Protein AF-A0AAW4VIF0-F1 (afdb_monomer)

Radius of gyration: 15.38 Å; Cα contacts (8 Å, |Δi|>4): 26; chains: 1; bounding box: 30×23×39 Å

Sequence (67 aa):
MEELAELIQAVNKMLRYADRPAEPEYYANLIEEIADVEIMLYQLKVMFNIDDDQVFAFKVEKAKREQ

Structure (mmCIF, N/CA/C/O backbone):
data_AF-A0AAW4VIF0-F1
#
_entry.id   AF-A0AAW4VIF0-F1
#
loop_
_atom_site.group_PDB
_atom_site.id
_atom_site.type_symbol
_atom_site.label_atom_id
_atom_site.label_alt_id
_atom_site.label_comp_id
_atom_site.label_asy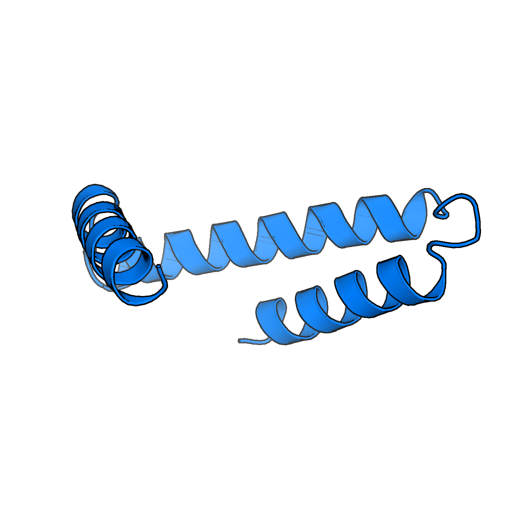m_id
_atom_site.label_entity_id
_atom_site.label_seq_id
_atom_site.pdbx_PDB_ins_code
_atom_site.Cartn_x
_atom_site.Cartn_y
_atom_site.Cartn_z
_atom_site.occupancy
_atom_site.B_iso_or_equiv
_atom_site.auth_seq_id
_atom_site.auth_comp_id
_atom_site.auth_asym_id
_atom_site.auth_atom_id
_atom_site.pdbx_PDB_model_num
ATOM 1 N N . MET A 1 1 ? 6.812 0.586 8.268 1.00 63.97 1 MET A N 1
ATOM 2 C CA . MET A 1 1 ? 7.184 1.985 7.927 1.00 63.97 1 MET A CA 1
ATOM 3 C C . MET A 1 1 ? 8.178 1.996 6.779 1.00 63.97 1 MET A C 1
ATOM 5 O O . MET A 1 1 ? 8.003 2.816 5.892 1.00 63.97 1 MET A O 1
ATOM 9 N N . GLU A 1 2 ? 9.158 1.090 6.792 1.00 87.25 2 GLU A N 1
ATOM 10 C CA . GLU A 1 2 ? 10.091 0.814 5.688 1.00 87.25 2 GLU A CA 1
ATOM 11 C C . GLU A 1 2 ? 9.367 0.524 4.361 1.00 87.25 2 GLU A C 1
ATOM 13 O O . GLU A 1 2 ? 9.532 1.306 3.431 1.00 87.25 2 GLU A O 1
ATOM 18 N N . GLU A 1 3 ? 8.401 -0.404 4.359 1.00 84.75 3 GLU A N 1
ATOM 19 C CA . GLU A 1 3 ? 7.589 -0.757 3.171 1.00 84.75 3 GLU A CA 1
ATOM 20 C C . GLU A 1 3 ? 6.925 0.439 2.462 1.00 84.75 3 GLU A C 1
ATOM 22 O O . GLU A 1 3 ? 6.804 0.500 1.244 1.00 84.75 3 GLU A O 1
ATOM 27 N N . LEU A 1 4 ? 6.482 1.456 3.216 1.00 91.81 4 LEU A N 1
ATOM 28 C CA . LEU A 1 4 ? 5.873 2.645 2.607 1.00 91.81 4 LEU A CA 1
ATOM 29 C C . LEU A 1 4 ? 6.916 3.504 1.883 1.00 91.81 4 LEU A C 1
ATOM 31 O O . LEU A 1 4 ? 6.593 4.148 0.887 1.00 91.81 4 LEU A O 1
ATOM 35 N N . ALA A 1 5 ? 8.151 3.544 2.383 1.00 94.31 5 ALA A N 1
ATOM 36 C CA . ALA A 1 5 ? 9.246 4.245 1.728 1.00 94.31 5 ALA A CA 1
ATOM 37 C C . ALA A 1 5 ? 9.726 3.489 0.481 1.00 94.31 5 ALA A C 1
ATOM 39 O O . ALA A 1 5 ? 10.036 4.131 -0.525 1.00 94.31 5 ALA A O 1
ATOM 40 N N . GLU A 1 6 ? 9.756 2.159 0.524 1.00 94.25 6 GLU A N 1
ATOM 41 C CA . GLU A 1 6 ? 10.136 1.310 -0.609 1.00 94.25 6 GLU A CA 1
ATOM 42 C C . GLU A 1 6 ? 9.065 1.323 -1.708 1.00 94.25 6 GLU A C 1
ATOM 44 O O . GLU A 1 6 ? 9.387 1.616 -2.865 1.00 94.25 6 GLU A O 1
ATOM 49 N N . LEU A 1 7 ? 7.776 1.261 -1.349 1.00 96.62 7 LEU A N 1
ATOM 50 C CA . LEU A 1 7 ? 6.674 1.481 -2.290 1.00 96.62 7 LEU A CA 1
ATOM 51 C C . LEU A 1 7 ? 6.741 2.865 -2.959 1.00 96.62 7 LEU A C 1
ATOM 53 O O . LEU A 1 7 ? 6.561 2.978 -4.174 1.00 96.62 7 LEU A O 1
ATOM 57 N N . ILE A 1 8 ? 7.046 3.936 -2.212 1.00 95.94 8 ILE A N 1
ATOM 58 C CA . ILE A 1 8 ? 7.248 5.276 -2.799 1.00 95.94 8 ILE A CA 1
ATOM 59 C C . ILE A 1 8 ? 8.395 5.254 -3.819 1.00 95.94 8 ILE A C 1
ATOM 61 O O . ILE A 1 8 ? 8.288 5.858 -4.891 1.00 95.94 8 ILE A O 1
ATOM 65 N N . GLN A 1 9 ? 9.501 4.577 -3.512 1.00 94.38 9 GLN A N 1
ATOM 66 C CA . GLN A 1 9 ? 10.625 4.453 -4.437 1.00 94.38 9 GLN A CA 1
ATOM 67 C C . GLN A 1 9 ? 10.250 3.651 -5.690 1.00 94.38 9 GLN A C 1
ATOM 69 O O . GLN A 1 9 ? 10.579 4.087 -6.797 1.00 94.38 9 GLN A O 1
ATOM 74 N N . ALA A 1 10 ? 9.533 2.536 -5.544 1.00 93.44 10 ALA A N 1
ATOM 75 C CA . ALA A 1 10 ? 9.079 1.704 -6.656 1.00 93.44 10 ALA A CA 1
ATOM 76 C C . ALA A 1 10 ? 8.110 2.454 -7.580 1.00 93.44 10 ALA A C 1
ATOM 78 O O . ALA A 1 10 ? 8.297 2.464 -8.800 1.00 93.44 10 ALA A O 1
ATOM 79 N N . VAL A 1 11 ? 7.144 3.186 -7.012 1.00 93.62 11 VAL A N 1
ATOM 80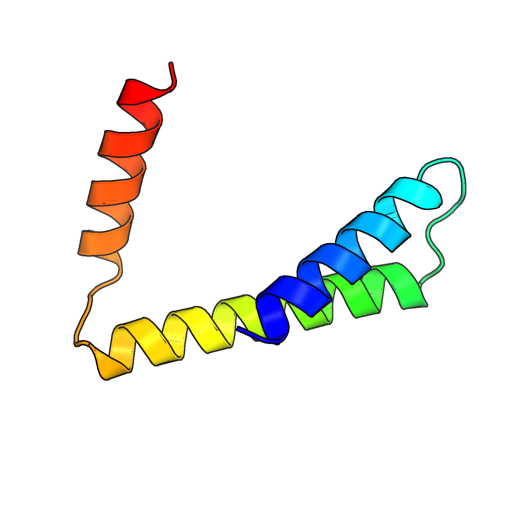 C CA . VAL A 1 11 ? 6.231 4.053 -7.775 1.00 93.62 11 VAL A CA 1
ATOM 81 C C . VAL A 1 11 ? 7.008 5.126 -8.537 1.00 93.62 11 VAL A C 1
ATOM 83 O O . VAL A 1 11 ? 6.782 5.322 -9.731 1.00 93.62 11 VAL A O 1
ATOM 86 N N . ASN A 1 12 ? 7.967 5.796 -7.892 1.00 91.88 12 ASN A N 1
ATOM 87 C CA . ASN A 1 12 ? 8.775 6.823 -8.552 1.00 91.88 12 ASN A CA 1
ATOM 88 C C . ASN A 1 12 ? 9.622 6.258 -9.699 1.00 91.88 12 ASN A C 1
ATOM 90 O O . ASN A 1 12 ? 9.731 6.902 -10.744 1.00 91.88 12 ASN A O 1
ATOM 94 N N . LYS A 1 13 ? 10.202 5.060 -9.539 1.00 88.88 13 LYS A N 1
ATOM 95 C CA . LYS A 1 13 ? 10.913 4.369 -10.625 1.00 88.88 13 LYS A CA 1
ATOM 96 C C . LYS A 1 13 ? 9.964 4.086 -11.795 1.00 88.88 13 LYS A C 1
ATOM 98 O O . LYS A 1 13 ? 10.295 4.437 -12.924 1.00 88.88 13 LYS A O 1
ATOM 103 N N . MET A 1 14 ? 8.769 3.558 -11.526 1.00 88.94 14 MET A N 1
ATOM 104 C CA . MET A 1 14 ? 7.762 3.277 -12.557 1.00 88.94 14 MET A CA 1
ATOM 105 C C . MET A 1 14 ? 7.298 4.536 -13.300 1.00 88.94 14 MET A C 1
ATOM 107 O O . MET A 1 14 ? 7.234 4.534 -14.526 1.00 88.94 14 MET A O 1
ATOM 111 N N . LEU A 1 15 ? 7.036 5.636 -12.588 1.00 87.19 15 LEU A N 1
ATOM 112 C CA . LEU A 1 15 ? 6.617 6.902 -13.202 1.00 87.19 15 LEU A CA 1
ATOM 113 C C . LEU A 1 15 ? 7.732 7.554 -14.031 1.00 87.19 15 LEU A C 1
ATOM 115 O O . LEU A 1 15 ? 7.462 8.130 -15.083 1.00 87.19 15 LEU A O 1
ATOM 119 N N . ARG A 1 16 ? 8.990 7.455 -13.585 1.00 84.31 16 ARG A N 1
ATOM 120 C CA . ARG A 1 16 ? 10.147 8.048 -14.277 1.00 84.31 16 ARG A CA 1
ATOM 121 C C . ARG A 1 16 ? 10.440 7.397 -15.628 1.00 84.31 16 ARG A C 1
ATOM 123 O O . ARG A 1 16 ? 11.029 8.047 -16.488 1.00 84.31 16 ARG A O 1
ATOM 130 N N . TYR A 1 17 ? 10.052 6.137 -15.793 1.00 79.12 17 TYR A N 1
ATOM 131 C CA . TYR A 1 17 ? 10.246 5.365 -17.018 1.00 79.12 17 TYR A CA 1
ATOM 132 C C . TYR A 1 17 ? 8.930 5.073 -17.750 1.00 79.12 17 TYR A C 1
ATOM 134 O O . TYR A 1 17 ? 8.904 4.218 -18.628 1.00 79.12 17 TYR A O 1
ATOM 142 N N . ALA A 1 18 ? 7.847 5.786 -17.419 1.00 72.19 18 ALA A N 1
ATOM 143 C CA . ALA A 1 18 ? 6.521 5.567 -18.000 1.00 72.19 18 ALA A CA 1
ATOM 144 C C . ALA A 1 18 ? 6.445 5.863 -19.512 1.00 72.19 18 ALA A C 1
ATOM 146 O O . ALA A 1 18 ? 5.526 5.403 -20.185 1.00 72.19 18 ALA A O 1
ATOM 147 N N . ASP A 1 19 ? 7.402 6.622 -20.054 1.00 77.12 19 ASP A N 1
ATOM 148 C CA . ASP A 1 19 ? 7.559 6.902 -21.486 1.00 77.12 19 ASP A CA 1
ATOM 149 C C . ASP A 1 19 ? 8.264 5.770 -22.258 1.00 77.12 19 ASP A C 1
ATOM 151 O O . ASP A 1 19 ? 8.462 5.860 -23.471 1.00 77.12 19 ASP A O 1
ATOM 155 N N . ARG A 1 20 ? 8.640 4.693 -21.562 1.00 71.56 20 ARG A N 1
ATOM 156 C CA . ARG A 1 20 ? 9.353 3.526 -22.091 1.00 71.56 20 ARG A CA 1
ATOM 157 C C . ARG A 1 20 ? 8.578 2.265 -21.708 1.00 71.56 20 ARG A C 1
ATOM 159 O O . ARG A 1 20 ? 7.786 2.297 -20.767 1.00 71.56 20 ARG A O 1
ATOM 166 N N . PRO A 1 21 ? 8.795 1.131 -22.395 1.00 67.75 21 PRO A N 1
ATOM 167 C CA . PRO A 1 21 ? 8.322 -0.145 -21.880 1.00 67.75 21 PRO A CA 1
ATOM 168 C C . PRO A 1 21 ? 8.880 -0.312 -20.467 1.00 67.75 21 PRO A C 1
ATOM 170 O O . PRO A 1 21 ? 10.098 -0.255 -20.288 1.00 67.75 21 PRO A O 1
ATOM 173 N N . ALA A 1 22 ? 8.001 -0.458 -19.474 1.00 65.25 22 ALA A N 1
ATOM 174 C CA . ALA A 1 22 ? 8.438 -0.744 -18.118 1.00 65.25 22 ALA A CA 1
ATOM 175 C C . ALA A 1 22 ? 9.297 -2.009 -18.168 1.00 65.25 22 ALA A C 1
ATOM 177 O O . ALA A 1 22 ? 8.852 -3.039 -18.686 1.00 65.25 22 ALA A O 1
ATOM 178 N N . GLU A 1 23 ? 10.537 -1.922 -17.686 1.00 78.25 23 GLU A N 1
ATOM 179 C CA . GLU A 1 23 ? 11.364 -3.114 -17.567 1.00 78.25 23 GLU A CA 1
ATOM 180 C C . GLU A 1 23 ? 10.617 -4.109 -16.666 1.00 78.25 23 GLU A C 1
ATOM 182 O O . GLU A 1 23 ? 10.102 -3.696 -15.619 1.00 78.25 23 GLU A O 1
ATOM 187 N N . PRO A 1 24 ? 10.507 -5.396 -17.052 1.00 83.56 24 PRO A N 1
ATOM 188 C CA . PRO A 1 24 ? 9.755 -6.386 -16.281 1.00 83.56 24 PRO A CA 1
ATOM 189 C C . PRO A 1 24 ? 10.140 -6.423 -14.796 1.00 83.56 24 PRO A C 1
ATOM 191 O O . PRO A 1 24 ? 9.287 -6.669 -13.949 1.00 83.56 24 PRO A O 1
ATOM 194 N N . GLU A 1 25 ? 11.399 -6.110 -14.484 1.00 87.94 25 GLU A N 1
ATOM 195 C CA . GLU A 1 25 ? 11.928 -6.000 -13.125 1.00 87.94 25 GLU A CA 1
ATOM 196 C C . GLU A 1 25 ? 11.285 -4.864 -12.314 1.00 87.94 25 GLU A C 1
ATOM 198 O O . GLU A 1 25 ? 10.926 -5.074 -11.161 1.00 87.94 25 GLU A O 1
ATOM 203 N N . TYR A 1 26 ? 11.054 -3.682 -12.895 1.00 89.31 26 TYR A N 1
ATOM 204 C CA . TYR A 1 26 ? 10.418 -2.570 -12.172 1.00 89.31 26 TYR A CA 1
ATOM 205 C C . TYR A 1 26 ? 8.941 -2.833 -11.894 1.00 89.31 26 TYR A C 1
ATOM 207 O O . TYR A 1 26 ? 8.433 -2.443 -10.844 1.00 89.31 26 TYR A O 1
ATOM 215 N N . TYR A 1 27 ? 8.258 -3.512 -12.817 1.00 89.75 27 TYR A N 1
ATOM 216 C CA . TYR A 1 27 ? 6.875 -3.922 -12.605 1.00 89.75 27 TYR A CA 1
ATOM 217 C C . TYR A 1 27 ? 6.771 -5.018 -11.538 1.00 89.75 27 TYR A C 1
ATOM 219 O O . TYR A 1 27 ? 5.902 -4.941 -10.673 1.00 89.75 27 TYR A O 1
ATOM 227 N N . ALA A 1 28 ? 7.683 -5.995 -11.559 1.00 92.19 28 ALA A N 1
ATOM 228 C CA . ALA A 1 28 ? 7.766 -7.026 -10.529 1.00 92.19 28 ALA A CA 1
ATOM 229 C C . ALA A 1 28 ? 8.061 -6.419 -9.148 1.00 92.19 28 ALA A C 1
ATOM 231 O O . ALA A 1 28 ? 7.336 -6.712 -8.202 1.00 92.19 28 ALA A O 1
ATOM 232 N N . ASN A 1 29 ? 9.029 -5.498 -9.062 1.00 94.19 29 ASN A N 1
ATOM 233 C CA . ASN A 1 29 ? 9.328 -4.773 -7.828 1.00 94.19 29 ASN A CA 1
ATOM 234 C C . ASN A 1 29 ? 8.107 -3.974 -7.360 1.00 94.19 29 ASN A C 1
ATOM 236 O O . ASN A 1 29 ? 7.816 -3.974 -6.180 1.00 94.19 29 ASN A O 1
ATOM 240 N N . LEU A 1 30 ? 7.360 -3.294 -8.239 1.00 94.06 30 LEU A N 1
ATOM 241 C CA . LEU A 1 30 ? 6.155 -2.577 -7.803 1.00 94.06 30 LEU A CA 1
ATOM 242 C C . LEU A 1 30 ? 5.122 -3.525 -7.170 1.00 94.06 30 LEU A C 1
ATOM 244 O O . LEU A 1 30 ? 4.485 -3.154 -6.189 1.00 94.06 30 LEU A O 1
ATOM 248 N N . ILE A 1 31 ? 4.938 -4.721 -7.737 1.00 94.94 31 ILE A N 1
ATOM 249 C CA . ILE A 1 31 ? 4.010 -5.724 -7.198 1.00 94.94 31 ILE A CA 1
ATOM 250 C C . ILE A 1 31 ? 4.466 -6.209 -5.819 1.00 94.94 31 ILE A C 1
ATOM 252 O O . ILE A 1 31 ? 3.629 -6.316 -4.926 1.00 94.94 31 ILE A O 1
ATOM 256 N N . GLU A 1 32 ? 5.759 -6.490 -5.654 1.00 96.94 32 GLU A N 1
ATOM 257 C CA . GLU A 1 32 ? 6.353 -6.940 -4.388 1.00 96.94 32 GLU A CA 1
ATOM 258 C C . GLU A 1 32 ? 6.087 -5.930 -3.265 1.00 96.94 32 GLU A C 1
ATOM 260 O O . GLU A 1 32 ? 5.420 -6.259 -2.290 1.00 96.94 32 GLU A O 1
ATOM 265 N N . GLU A 1 33 ? 6.414 -4.660 -3.493 1.00 97.81 33 GLU A N 1
ATOM 266 C CA . GLU A 1 33 ? 6.236 -3.595 -2.495 1.00 97.81 33 GLU A CA 1
ATOM 267 C C . GLU A 1 33 ? 4.759 -3.326 -2.157 1.00 97.81 33 GLU A C 1
ATOM 269 O O . GLU A 1 33 ? 4.408 -2.931 -1.043 1.00 97.81 33 GLU A O 1
ATOM 274 N N . ILE A 1 34 ? 3.851 -3.522 -3.123 1.00 97.06 34 ILE A N 1
ATOM 275 C CA . ILE A 1 34 ? 2.408 -3.468 -2.852 1.00 97.06 34 ILE A CA 1
ATOM 276 C C . ILE A 1 34 ? 2.015 -4.614 -1.915 1.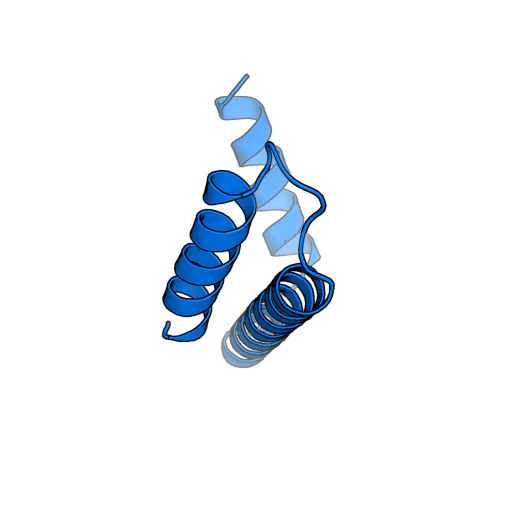00 97.06 34 ILE A C 1
ATOM 278 O O . ILE A 1 34 ? 1.286 -4.378 -0.948 1.00 97.06 34 ILE A O 1
ATOM 282 N N . ALA A 1 35 ? 2.495 -5.831 -2.180 1.00 97.81 35 ALA A N 1
ATOM 283 C CA . ALA A 1 35 ? 2.208 -6.992 -1.348 1.00 97.81 35 ALA A CA 1
ATOM 284 C C . ALA A 1 35 ? 2.763 -6.817 0.074 1.00 97.81 35 ALA A C 1
ATOM 286 O O . ALA A 1 35 ? 2.049 -7.096 1.041 1.00 97.81 35 ALA A O 1
ATOM 287 N N . ASP A 1 36 ? 3.975 -6.281 0.221 1.00 97.50 36 ASP A N 1
ATOM 288 C CA . ASP A 1 36 ? 4.585 -6.041 1.529 1.00 97.50 36 ASP A CA 1
ATOM 289 C C . ASP A 1 36 ? 3.808 -4.998 2.344 1.00 97.50 36 ASP A C 1
ATOM 291 O O . ASP A 1 36 ? 3.506 -5.211 3.527 1.00 97.50 36 ASP A O 1
ATOM 295 N N . VAL A 1 37 ? 3.344 -3.915 1.707 1.00 97.19 37 VAL A N 1
ATOM 296 C CA . VAL A 1 37 ? 2.447 -2.945 2.355 1.00 97.19 37 VAL A CA 1
ATOM 297 C C . VAL A 1 37 ? 1.110 -3.582 2.750 1.00 97.19 37 VAL A C 1
ATOM 299 O O . VAL A 1 37 ? 0.615 -3.313 3.848 1.00 97.19 37 VAL A O 1
ATOM 302 N N . GLU A 1 38 ? 0.508 -4.427 1.911 1.00 96.62 38 GLU A N 1
ATOM 303 C CA . GLU A 1 38 ? -0.742 -5.124 2.246 1.00 96.62 38 GLU A CA 1
ATOM 304 C C . GLU A 1 38 ? -0.575 -6.075 3.440 1.00 96.62 38 GLU A C 1
ATOM 306 O O . GLU A 1 38 ? -1.410 -6.065 4.355 1.00 96.62 38 GLU A O 1
ATOM 311 N N . ILE A 1 39 ? 0.523 -6.834 3.487 1.00 96.75 39 ILE A N 1
ATOM 312 C CA . ILE A 1 39 ? 0.868 -7.712 4.612 1.00 96.75 39 ILE A CA 1
ATOM 313 C C . ILE A 1 39 ? 1.088 -6.887 5.881 1.00 96.75 39 ILE A C 1
ATOM 315 O O . ILE A 1 39 ? 0.529 -7.216 6.933 1.00 96.75 39 ILE A O 1
ATOM 319 N N . MET A 1 40 ? 1.838 -5.785 5.796 1.00 96.19 40 MET A N 1
ATOM 320 C CA . MET A 1 40 ? 2.054 -4.876 6.922 1.00 96.19 40 MET A CA 1
ATOM 321 C C . MET A 1 40 ? 0.716 -4.321 7.440 1.00 96.19 40 MET A C 1
ATOM 323 O O . MET A 1 40 ? 0.470 -4.311 8.648 1.00 96.19 40 MET A O 1
ATOM 327 N N . LEU A 1 41 ? -0.185 -3.891 6.551 1.00 96.25 41 LEU A N 1
ATOM 328 C CA . LEU A 1 41 ? -1.514 -3.401 6.933 1.00 96.25 41 LEU A CA 1
ATOM 329 C C . LEU A 1 41 ? -2.360 -4.492 7.598 1.00 96.25 41 LEU A C 1
ATOM 331 O O . LEU A 1 41 ? -3.052 -4.206 8.576 1.00 96.25 41 LEU A O 1
ATOM 335 N N . TYR A 1 42 ? -2.303 -5.731 7.106 1.00 95.88 42 TYR A N 1
ATOM 336 C CA . TYR A 1 42 ? -2.965 -6.870 7.742 1.00 95.88 42 TYR A CA 1
ATOM 337 C C . TYR A 1 42 ? -2.427 -7.118 9.158 1.00 95.88 42 TYR A C 1
ATOM 339 O O . TYR A 1 42 ? -3.208 -7.218 10.105 1.00 95.88 42 TYR A O 1
ATOM 347 N N . GLN A 1 43 ? -1.104 -7.135 9.337 1.00 95.94 43 GLN A N 1
ATOM 348 C CA . GLN A 1 43 ? -0.484 -7.312 10.652 1.00 95.94 43 GLN A CA 1
ATOM 349 C C . GLN A 1 43 ? -0.904 -6.216 11.640 1.00 95.94 43 GLN A C 1
ATOM 351 O O . GLN A 1 43 ? -1.211 -6.519 12.793 1.00 95.94 43 GLN A O 1
ATOM 356 N N . LEU A 1 44 ? -0.984 -4.956 11.195 1.00 96.50 44 LEU A N 1
ATOM 357 C CA . LEU A 1 44 ? -1.473 -3.848 12.022 1.00 96.50 44 LEU A CA 1
ATOM 358 C C . LEU A 1 44 ? -2.930 -4.058 12.456 1.00 96.50 44 LEU A C 1
ATOM 360 O O . LEU A 1 44 ? -3.247 -3.867 13.630 1.00 96.50 44 LEU A O 1
ATOM 364 N N . LYS A 1 45 ? -3.811 -4.479 11.540 1.00 97.56 45 LYS A N 1
ATOM 365 C CA . LYS A 1 45 ? -5.217 -4.767 11.863 1.00 97.56 45 LYS A CA 1
ATOM 366 C C . LYS A 1 45 ? -5.337 -5.854 12.926 1.00 97.56 45 LYS A C 1
ATOM 368 O O . LYS A 1 45 ? -6.028 -5.652 13.921 1.00 97.56 45 LYS A O 1
ATOM 373 N N . VAL A 1 46 ? -4.605 -6.958 12.760 1.00 97.25 46 VAL A N 1
ATOM 374 C CA . VAL A 1 46 ? -4.573 -8.060 13.735 1.00 97.25 46 VAL A CA 1
ATOM 375 C C . VAL A 1 46 ? -4.044 -7.580 15.088 1.00 97.25 46 VAL A C 1
ATOM 377 O O . VAL A 1 46 ? -4.674 -7.823 16.114 1.00 97.25 46 VAL A O 1
ATOM 380 N N . MET A 1 47 ? -2.922 -6.856 15.101 1.00 98.00 47 MET A N 1
ATOM 381 C CA . MET A 1 47 ? -2.275 -6.373 16.326 1.00 98.00 47 MET A CA 1
ATOM 382 C C . MET A 1 47 ? -3.171 -5.449 17.159 1.00 98.00 47 MET A C 1
ATOM 384 O O . MET A 1 47 ? -3.099 -5.467 18.386 1.00 98.00 47 MET A O 1
ATOM 388 N N . PHE A 1 48 ? -4.020 -4.657 16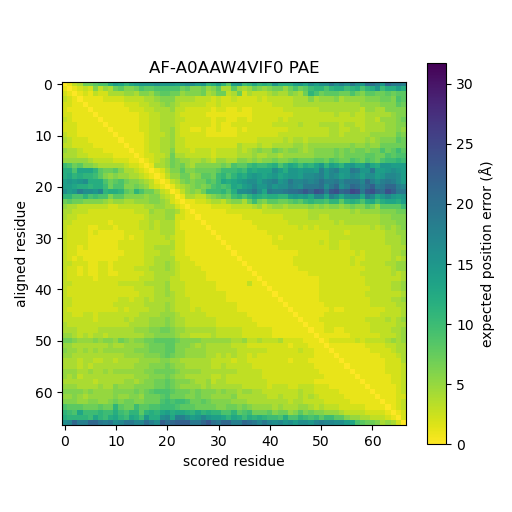.505 1.00 97.94 48 PHE A N 1
ATOM 389 C CA . PHE A 1 48 ? -4.914 -3.708 17.170 1.00 97.94 48 PHE A CA 1
ATOM 390 C C . PHE A 1 48 ? -6.378 -4.159 17.214 1.00 97.94 48 PHE A C 1
ATOM 392 O O . PHE A 1 48 ? -7.230 -3.377 17.635 1.00 97.94 48 PHE A O 1
ATOM 399 N N . ASN A 1 49 ? -6.674 -5.404 16.820 1.00 97.56 49 ASN A N 1
ATOM 400 C CA . ASN A 1 49 ? -8.031 -5.954 16.758 1.00 97.56 49 ASN A CA 1
ATOM 401 C C . ASN A 1 49 ? -9.001 -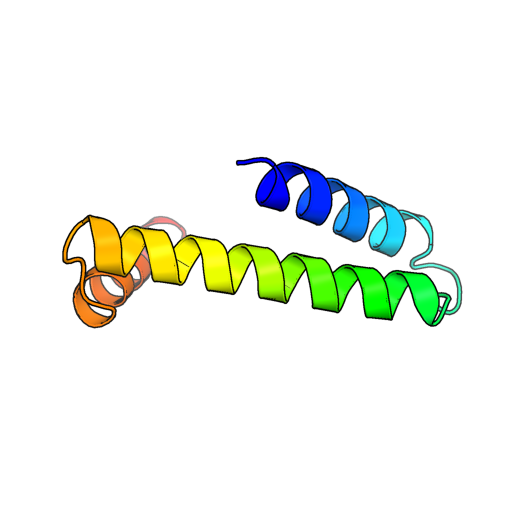5.040 15.977 1.00 97.56 49 ASN A C 1
ATOM 403 O O . ASN A 1 49 ? -10.098 -4.724 16.441 1.00 97.56 49 ASN A O 1
ATOM 407 N N . ILE A 1 50 ? -8.548 -4.570 14.813 1.00 98.06 50 ILE A N 1
ATOM 408 C CA . ILE A 1 50 ? -9.312 -3.728 13.890 1.00 98.06 50 ILE A CA 1
ATOM 409 C C . ILE A 1 50 ? -9.871 -4.612 12.780 1.00 98.06 50 ILE A C 1
ATOM 411 O O . ILE A 1 50 ? -9.114 -5.298 12.095 1.00 98.06 50 ILE A O 1
ATOM 415 N N . ASP A 1 51 ? -11.181 -4.542 12.573 1.00 95.75 51 ASP A N 1
ATOM 416 C CA . ASP A 1 51 ? -11.870 -5.284 11.521 1.00 95.75 51 ASP A CA 1
ATOM 417 C C . ASP A 1 51 ? -11.882 -4.528 10.177 1.00 95.75 51 ASP A C 1
ATOM 419 O O . ASP A 1 51 ? -11.872 -3.290 10.126 1.00 95.75 51 ASP A O 1
ATOM 423 N N . ASP A 1 52 ? -11.922 -5.271 9.070 1.00 95.38 52 ASP A N 1
ATOM 424 C CA . ASP A 1 52 ? -11.976 -4.709 7.719 1.00 95.38 52 ASP A CA 1
ATOM 425 C C . ASP A 1 52 ? -13.226 -3.855 7.473 1.00 95.38 52 ASP A C 1
ATOM 427 O O . ASP A 1 52 ? -13.123 -2.816 6.809 1.00 95.38 52 ASP A O 1
ATOM 431 N N . ASP A 1 53 ? -14.368 -4.208 8.067 1.00 96.94 53 ASP A N 1
ATOM 432 C CA . ASP A 1 53 ? -15.612 -3.442 7.965 1.00 96.94 53 ASP A CA 1
ATOM 433 C C . ASP A 1 53 ? -15.473 -2.065 8.625 1.00 96.94 53 ASP A C 1
ATOM 435 O O . ASP A 1 53 ? -15.965 -1.058 8.102 1.00 96.94 53 ASP A O 1
ATOM 439 N N . GLN A 1 54 ? -14.738 -1.982 9.742 1.00 97.06 54 GLN A N 1
ATOM 440 C CA . GLN A 1 54 ? -14.453 -0.706 10.403 1.00 97.06 54 GLN A CA 1
ATOM 441 C C . GLN A 1 54 ? -13.606 0.187 9.496 1.00 97.06 54 GLN A C 1
ATOM 443 O O . GLN A 1 54 ? -13.926 1.361 9.295 1.00 97.06 54 GLN A O 1
ATOM 448 N N . VAL A 1 55 ? -12.543 -0.364 8.901 1.00 97.06 55 VAL A N 1
ATOM 449 C CA . VAL A 1 55 ? -11.684 0.386 7.974 1.00 97.06 55 VAL A CA 1
ATOM 450 C C . VAL A 1 55 ? -12.476 0.815 6.737 1.00 97.06 55 VAL A C 1
ATOM 452 O O . VAL A 1 55 ? -12.323 1.944 6.266 1.00 97.06 55 VAL A O 1
ATOM 455 N N . PHE A 1 56 ? -13.343 -0.050 6.208 1.00 96.56 56 PHE A N 1
ATOM 456 C CA . PHE A 1 56 ? -14.188 0.258 5.059 1.00 96.56 56 PHE A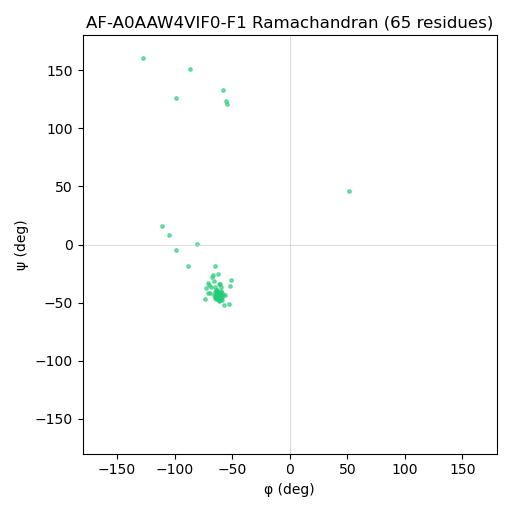 CA 1
ATOM 457 C C . PHE A 1 56 ? -15.177 1.394 5.348 1.00 96.56 56 PHE A C 1
ATOM 459 O O . PHE A 1 56 ? -15.250 2.343 4.564 1.00 96.56 56 PHE A O 1
ATOM 466 N N . ALA A 1 57 ? -15.866 1.365 6.492 1.00 97.12 57 ALA A N 1
ATOM 467 C CA . ALA A 1 57 ? -16.762 2.443 6.908 1.00 97.12 57 ALA A CA 1
ATOM 468 C C . ALA A 1 57 ? -16.029 3.798 6.962 1.00 97.12 57 ALA A C 1
ATOM 470 O O . ALA A 1 57 ? -16.514 4.797 6.426 1.00 97.12 57 ALA A O 1
ATOM 471 N N . PHE A 1 58 ? -14.809 3.822 7.511 1.00 96.56 58 PHE A N 1
ATOM 472 C CA . PHE A 1 58 ? -13.968 5.022 7.515 1.00 96.56 58 PHE A CA 1
ATOM 473 C C . PHE A 1 58 ? -13.563 5.485 6.105 1.00 96.56 58 PHE A C 1
ATOM 475 O O . PHE A 1 58 ? -13.553 6.693 5.849 1.00 96.56 58 PHE A O 1
ATOM 482 N N . LYS A 1 59 ? -13.252 4.565 5.176 1.00 96.31 59 LYS A N 1
ATOM 483 C CA . LYS A 1 59 ? -12.952 4.910 3.771 1.00 96.31 59 LYS A CA 1
ATOM 484 C C . LYS A 1 59 ? -14.143 5.589 3.094 1.00 96.31 59 LYS A C 1
ATOM 486 O O . LYS A 1 59 ? -13.954 6.615 2.445 1.00 96.31 59 LYS A O 1
ATOM 491 N N . VAL A 1 60 ? -15.355 5.059 3.280 1.00 96.75 60 VAL A N 1
ATOM 492 C CA . VAL A 1 60 ? -16.591 5.626 2.710 1.00 96.75 60 VAL A CA 1
ATOM 493 C C . VAL A 1 60 ? -16.824 7.052 3.213 1.00 96.75 60 VAL A C 1
ATOM 495 O O . VAL A 1 60 ? -17.044 7.960 2.414 1.00 96.75 60 VAL A O 1
ATOM 498 N N . GLU A 1 61 ? -16.712 7.279 4.522 1.00 96.25 61 GLU A N 1
ATOM 499 C CA . GLU A 1 61 ? -16.879 8.617 5.105 1.00 96.25 61 GLU A CA 1
ATOM 500 C C . GLU A 1 61 ? -15.767 9.597 4.700 1.00 96.25 61 GLU A C 1
ATOM 502 O O . GLU A 1 61 ? -15.978 10.809 4.648 1.00 96.25 61 GLU A O 1
ATOM 507 N N . LYS A 1 62 ? -14.557 9.111 4.404 1.00 94.69 62 LYS A N 1
ATOM 508 C CA . LYS A 1 62 ? -13.480 9.955 3.875 1.00 94.69 62 LYS A CA 1
ATOM 509 C C . LYS A 1 62 ? -13.726 10.343 2.414 1.00 94.69 62 LYS A C 1
ATOM 511 O O . LYS A 1 62 ? -13.667 11.528 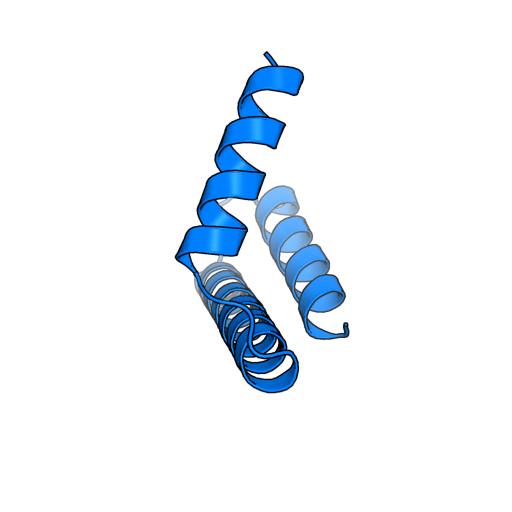2.110 1.00 94.69 62 LYS A O 1
ATOM 516 N N . ALA A 1 63 ? -14.092 9.393 1.555 1.00 94.19 63 ALA A N 1
ATOM 517 C CA . ALA A 1 63 ? -14.361 9.652 0.139 1.00 94.19 63 ALA A CA 1
ATOM 518 C C . ALA A 1 63 ? -15.499 10.667 -0.076 1.00 94.19 63 ALA A C 1
ATOM 520 O O . ALA A 1 63 ? -15.404 11.517 -0.955 1.00 94.19 63 ALA A O 1
ATOM 521 N N . LYS A 1 64 ? -16.538 10.641 0.773 1.00 94.88 64 LYS A N 1
ATOM 522 C CA . LYS A 1 64 ? -17.629 11.637 0.754 1.00 94.88 64 LYS A CA 1
ATOM 523 C C . LYS A 1 64 ? -17.174 13.072 1.051 1.00 94.88 64 LYS A C 1
ATOM 525 O O . LYS A 1 64 ? -17.874 13.999 0.672 1.00 94.88 64 LYS A O 1
ATOM 530 N N . ARG A 1 65 ? -16.061 13.262 1.774 1.00 91.38 65 ARG A N 1
ATOM 531 C CA . ARG A 1 65 ? -15.520 14.588 2.141 1.00 91.38 65 ARG A CA 1
ATOM 532 C C . ARG A 1 65 ? -14.574 15.166 1.090 1.00 91.38 65 ARG A C 1
ATOM 534 O O . ARG A 1 65 ? -14.271 16.351 1.153 1.00 91.38 65 ARG A O 1
ATOM 541 N N . GLU A 1 66 ? -14.061 14.321 0.201 1.00 85.25 66 GLU A N 1
ATOM 542 C CA . GLU A 1 66 ? -13.098 14.689 -0.844 1.00 85.25 66 GLU A CA 1
ATOM 543 C C . GLU A 1 66 ? -13.771 14.919 -2.216 1.00 85.25 66 GLU A C 1
ATOM 545 O O . GLU A 1 66 ? -13.089 15.331 -3.153 1.00 85.25 66 GLU A O 1
ATOM 550 N N . GLN A 1 67 ? -15.086 14.675 -2.326 1.00 61.88 67 GLN A N 1
ATOM 551 C CA . GLN A 1 67 ? -15.946 15.081 -3.452 1.00 61.88 67 GLN A CA 1
ATOM 552 C C . GLN A 1 67 ? -16.505 16.489 -3.244 1.00 61.88 67 GLN A C 1
ATOM 554 O O . GLN A 1 67 ? -16.626 17.208 -4.261 1.00 61.88 67 GLN A O 1
#

Organism: NCBI:txid1982626

pLDDT: mean 91.01, std 9.03, range [61.88, 98.06]

Nearest PDB structures (foldseek):
  6lqt-assembly1_SO  TM=6.581E-01  e=6.210E+00  Saccharomyces cerevisiae S288C
  8g4s-assembly1_N  TM=6.288E-01  e=5.079E+00  Giardia duodenalis assemblage A
  7syt-assembly1_O  TM=7.368E-01  e=9.285E+00  Oryctolagus cuniculus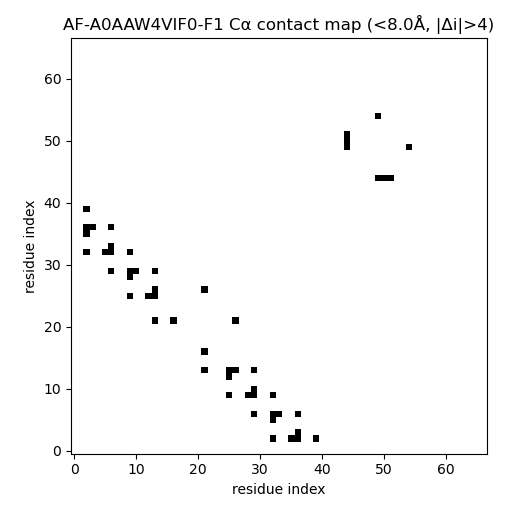
  7osa-assembly1_uS15  TM=6.861E-01  e=8.683E+00  Saccharomyces cerevisiae

Mean predicted alig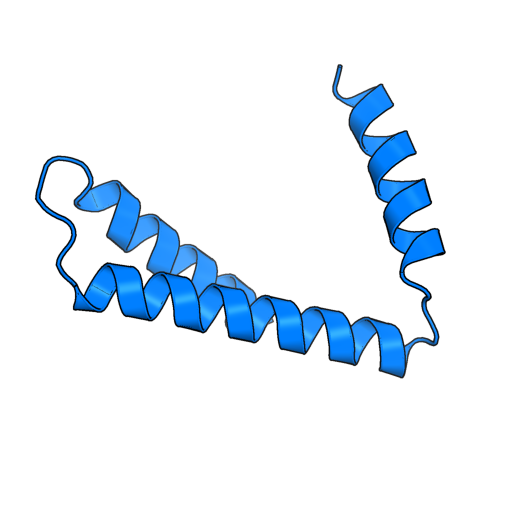ned error: 4.56 Å

Solvent-accessible surface area (backbone atoms only — not comparable to full-atom values): 3836 Å² total; per-residue (Å²): 114,67,44,62,56,52,32,52,49,34,52,50,54,49,62,76,39,62,94,45,83,71,52,70,66,56,56,50,50,39,52,50,30,50,50,50,39,52,52,50,53,49,52,51,26,62,76,67,74,52,54,70,68,61,56,47,53,52,50,56,63,49,55,69,74,78,109

Foldseek 3Di:
DVLVVQLVVLVVLCVVCVVDPPDVVSVVSNVVSVVVVVVVVVVVCVVVVNDPVNVVVVVVVVVVVVD

Secondary structure (DSSP, 8-state):
-HHHHHHHHHHHHHHHTTTSPPPHHHHHHHHHHHHHHHHHHHHHHHHTT--HHHHHHHHHHHHHHH-